Protein AF-A0A1F9X454-F1 (afdb_monomer_lite)

Structure (mmCIF, N/CA/C/O backbone):
data_AF-A0A1F9X454-F1
#
_entry.id   AF-A0A1F9X454-F1
#
loop_
_atom_site.group_PDB
_atom_site.id
_atom_site.type_symbol
_atom_site.label_atom_id
_atom_site.label_alt_id
_atom_site.label_comp_id
_atom_site.label_asym_id
_atom_site.label_entity_id
_atom_site.label_seq_id
_atom_site.pdbx_PDB_ins_code
_atom_site.Cartn_x
_atom_site.Cartn_y
_atom_site.Cartn_z
_atom_site.occupancy
_atom_site.B_iso_or_equiv
_atom_site.auth_seq_id
_atom_site.auth_comp_id
_atom_site.auth_asym_id
_atom_site.auth_atom_id
_atom_site.pdbx_PDB_model_num
ATOM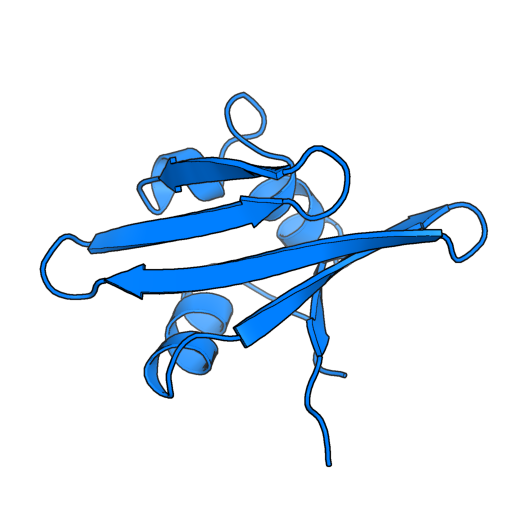 1 N N . MET A 1 1 ? 6.370 -11.148 9.769 1.00 89.31 1 MET A N 1
ATOM 2 C CA . MET A 1 1 ? 5.728 -10.620 8.539 1.00 89.31 1 MET A CA 1
ATOM 3 C C . MET A 1 1 ? 4.273 -11.061 8.479 1.00 89.31 1 MET A C 1
ATOM 5 O O . MET A 1 1 ? 3.985 -12.206 8.811 1.00 89.31 1 MET A O 1
ATOM 9 N N . THR A 1 2 ? 3.368 -10.186 8.038 1.00 95.31 2 THR A N 1
ATOM 10 C CA . THR A 1 2 ? 1.919 -10.463 7.986 1.00 95.31 2 THR A CA 1
ATOM 11 C C . THR A 1 2 ? 1.384 -10.236 6.579 1.00 95.31 2 THR A C 1
ATOM 13 O O . THR A 1 2 ? 1.485 -9.132 6.050 1.00 95.31 2 THR A O 1
ATOM 16 N N . ARG A 1 3 ? 0.779 -11.259 5.961 1.00 97.62 3 ARG A N 1
ATOM 17 C CA . ARG A 1 3 ? 0.157 -11.123 4.633 1.00 97.62 3 ARG A CA 1
ATOM 18 C C . ARG A 1 3 ? -1.093 -10.248 4.699 1.00 97.62 3 ARG A C 1
ATOM 20 O O . ARG A 1 3 ? -2.019 -10.515 5.472 1.00 97.62 3 ARG A O 1
ATOM 27 N N . ILE A 1 4 ? -1.165 -9.261 3.815 1.00 98.19 4 ILE A N 1
ATOM 28 C CA . ILE A 1 4 ? -2.328 -8.391 3.651 1.00 98.19 4 ILE A CA 1
ATOM 29 C C . ILE A 1 4 ? -3.350 -9.082 2.755 1.00 98.19 4 ILE A C 1
ATOM 31 O O . ILE A 1 4 ? -3.031 -9.565 1.672 1.00 98.19 4 ILE A O 1
ATOM 35 N N . LYS A 1 5 ? -4.598 -9.149 3.228 1.00 97.69 5 LYS A N 1
ATOM 36 C CA . LYS A 1 5 ? -5.670 -9.935 2.587 1.00 97.69 5 LYS A CA 1
ATOM 37 C C . LYS A 1 5 ? -6.702 -9.071 1.864 1.00 97.69 5 LYS A C 1
ATOM 39 O O . LYS A 1 5 ? -7.401 -9.554 0.985 1.00 97.69 5 LYS A O 1
ATOM 44 N N . SER A 1 6 ? -6.833 -7.808 2.259 1.00 98.38 6 SER A N 1
ATOM 45 C CA . SER A 1 6 ? -7.832 -6.884 1.725 1.00 98.38 6 SER A CA 1
ATOM 46 C C . SER A 1 6 ? -7.482 -5.442 2.084 1.00 98.38 6 SER A C 1
ATOM 48 O O . SER A 1 6 ? -6.658 -5.197 2.969 1.00 98.38 6 SER A O 1
ATOM 50 N N . LEU A 1 7 ? -8.163 -4.487 1.445 1.00 98.00 7 LEU A N 1
ATOM 51 C CA . LEU A 1 7 ? -8.077 -3.070 1.799 1.00 98.00 7 LEU A CA 1
ATOM 52 C C . LEU A 1 7 ? -8.469 -2.822 3.265 1.00 98.00 7 LEU A C 1
ATOM 54 O O . LEU A 1 7 ? -7.803 -2.068 3.967 1.00 98.00 7 LEU A O 1
ATOM 58 N N . THR A 1 8 ? -9.510 -3.498 3.755 1.00 98.12 8 THR A N 1
ATOM 59 C CA . THR A 1 8 ? -9.946 -3.406 5.157 1.00 98.12 8 THR A CA 1
ATOM 60 C C . THR A 1 8 ? -8.873 -3.914 6.117 1.00 98.12 8 THR A C 1
ATOM 62 O O . THR A 1 8 ? -8.633 -3.298 7.154 1.00 98.12 8 THR A O 1
ATOM 65 N N . HIS A 1 9 ? -8.188 -5.011 5.771 1.00 98.00 9 HIS A N 1
ATOM 66 C CA . HIS A 1 9 ? -7.070 -5.520 6.567 1.00 98.00 9 HIS A CA 1
ATOM 67 C C . HIS A 1 9 ? -5.905 -4.517 6.592 1.00 98.00 9 HIS A C 1
ATOM 69 O O . HIS A 1 9 ? -5.379 -4.229 7.665 1.00 98.00 9 HIS A O 1
ATOM 75 N N . LEU A 1 10 ? -5.562 -3.919 5.446 1.00 97.81 10 LEU A N 1
ATOM 76 C CA . LEU A 1 10 ? -4.537 -2.875 5.367 1.00 97.81 10 LEU A CA 1
ATOM 77 C C . LEU A 1 10 ? -4.880 -1.666 6.251 1.00 97.81 10 LEU A C 1
ATOM 79 O O . LEU A 1 10 ? -4.065 -1.266 7.078 1.00 97.81 10 LEU A O 1
ATOM 83 N N . LYS A 1 11 ? -6.104 -1.129 6.140 1.00 97.56 11 LYS A N 1
ATOM 84 C CA . LYS A 1 11 ? -6.575 -0.010 6.978 1.00 97.56 11 LYS A CA 1
ATOM 85 C C . LYS A 1 11 ? -6.511 -0.336 8.474 1.00 97.56 11 LYS A C 1
ATOM 87 O O . LYS A 1 11 ? -6.196 0.542 9.269 1.00 97.56 11 LYS A O 1
ATOM 92 N N . ARG A 1 12 ? -6.787 -1.587 8.867 1.00 96.62 12 ARG A N 1
ATOM 93 C CA . ARG A 1 12 ? -6.688 -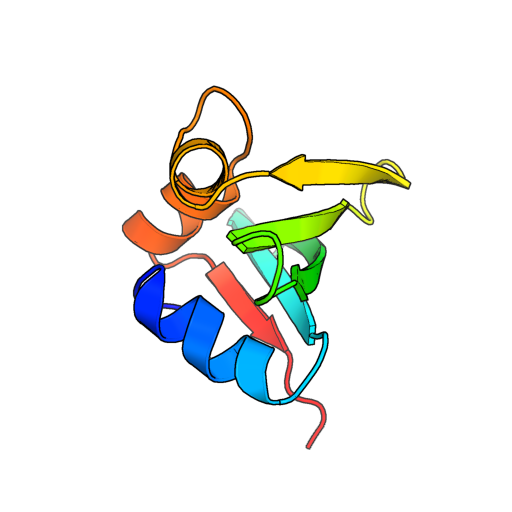2.044 10.266 1.00 96.62 12 ARG A CA 1
ATOM 94 C C . ARG A 1 12 ? -5.247 -2.092 10.772 1.00 96.62 12 ARG A C 1
ATOM 96 O O . ARG A 1 12 ? -5.009 -1.794 11.932 1.00 96.62 12 ARG A O 1
ATOM 103 N N . ILE A 1 13 ? -4.288 -2.472 9.934 1.00 95.62 13 ILE A N 1
ATOM 104 C CA . ILE A 1 13 ? -2.870 -2.421 10.317 1.00 95.62 13 ILE A CA 1
ATOM 105 C C . ILE A 1 13 ? -2.432 -0.962 10.461 1.00 95.62 13 ILE A C 1
ATOM 107 O O . ILE A 1 13 ? -1.916 -0.573 11.506 1.00 95.62 13 ILE A O 1
ATOM 111 N N . LEU A 1 14 ? -2.758 -0.135 9.467 1.00 96.75 14 LEU A N 1
ATOM 112 C CA . LEU A 1 14 ? -2.401 1.284 9.445 1.00 96.75 14 LEU A CA 1
ATOM 113 C C . LEU A 1 14 ? -3.161 2.137 10.469 1.00 96.75 14 LEU A C 1
ATOM 115 O O . LEU A 1 14 ? -2.820 3.295 10.692 1.00 96.75 14 LEU A O 1
ATOM 119 N N . SER A 1 15 ? -4.183 1.595 11.138 1.00 94.94 15 SER A N 1
ATOM 120 C CA . SER A 1 15 ? -4.839 2.308 12.235 1.00 94.94 15 SER A CA 1
ATOM 121 C C . SER A 1 15 ? -3.937 2.472 13.457 1.00 94.94 15 SER A C 1
ATOM 123 O O . SER A 1 15 ? -4.302 3.238 14.344 1.00 94.94 15 SER A O 1
ATOM 125 N N . LYS A 1 16 ? -2.815 1.741 13.513 1.00 90.38 16 LYS A N 1
ATOM 126 C CA . LYS A 1 16 ? -1.789 1.835 14.557 1.00 90.38 16 LYS A CA 1
ATOM 127 C C . LYS A 1 16 ? -0.653 2.809 14.210 1.00 90.38 16 LYS A C 1
ATOM 129 O O . LYS A 1 16 ? 0.186 3.058 15.063 1.00 90.38 16 LYS A O 1
ATOM 134 N N . GLY A 1 17 ? -0.625 3.346 12.990 1.00 93.25 17 GLY A N 1
ATOM 135 C CA . GLY A 1 17 ? 0.449 4.206 12.492 1.00 93.25 17 GLY A CA 1
ATOM 136 C C . GLY A 1 17 ? 0.828 3.874 11.051 1.00 93.25 17 GLY A C 1
ATOM 137 O O . GLY A 1 17 ? 0.200 3.030 10.407 1.00 93.25 17 GLY A O 1
ATOM 138 N N . SER A 1 18 ? 1.858 4.545 10.537 1.00 95.12 18 SER A N 1
ATOM 139 C CA . SER A 1 18 ? 2.509 4.122 9.298 1.00 95.12 18 SER A CA 1
ATOM 140 C C . SER A 1 18 ? 3.178 2.757 9.479 1.00 95.12 18 SER A C 1
ATOM 142 O O . SER A 1 18 ? 3.414 2.297 10.597 1.00 95.12 18 SER A O 1
ATOM 144 N N . GLY A 1 19 ? 3.461 2.086 8.369 1.00 95.94 19 GLY A N 1
ATOM 145 C CA . GLY A 1 19 ? 4.108 0.784 8.392 1.00 95.94 19 GLY A CA 1
ATOM 146 C C . GLY A 1 19 ? 4.962 0.538 7.165 1.00 95.94 19 GLY A C 1
ATOM 147 O O . GLY A 1 19 ? 4.737 1.135 6.108 1.00 95.94 19 GLY A O 1
ATOM 148 N N . GLU A 1 20 ? 5.914 -0.375 7.311 1.00 97.25 20 GLU A N 1
ATOM 149 C CA . GLU A 1 20 ? 6.710 -0.887 6.206 1.00 97.25 20 GLU A CA 1
ATOM 150 C C . GLU A 1 20 ? 6.027 -2.099 5.587 1.00 97.25 20 GLU A C 1
ATOM 152 O O . GLU A 1 20 ? 5.527 -3.003 6.263 1.00 97.25 20 GLU A O 1
ATOM 157 N N . PHE A 1 21 ? 5.965 -2.091 4.266 1.00 97.81 21 PHE A N 1
ATOM 158 C CA . PHE A 1 21 ? 5.345 -3.133 3.479 1.00 97.81 21 PHE A CA 1
ATOM 159 C C . PHE A 1 21 ? 6.245 -3.494 2.316 1.00 97.81 21 PHE A C 1
ATOM 161 O O . PHE A 1 21 ? 7.022 -2.678 1.827 1.00 97.81 21 PHE A O 1
ATOM 168 N N . PHE A 1 22 ? 6.070 -4.695 1.788 1.00 97.50 22 PHE A N 1
ATOM 169 C CA . PHE A 1 22 ? 6.703 -5.062 0.536 1.00 97.50 22 PHE A CA 1
ATOM 170 C C . PHE A 1 22 ? 5.784 -5.902 -0.335 1.00 97.50 22 PHE A C 1
ATOM 172 O O . PHE A 1 22 ? 4.918 -6.646 0.138 1.00 97.50 22 PHE A O 1
ATOM 179 N N . ILE A 1 23 ? 5.995 -5.773 -1.642 1.00 97.44 23 ILE A N 1
ATOM 180 C CA . ILE A 1 23 ? 5.497 -6.731 -2.625 1.00 97.44 23 ILE A CA 1
ATOM 181 C C . ILE A 1 23 ? 6.593 -7.777 -2.829 1.00 97.44 23 ILE A C 1
ATOM 183 O O . ILE A 1 23 ? 7.715 -7.421 -3.192 1.00 97.44 23 ILE A O 1
ATOM 187 N N . LEU A 1 24 ? 6.268 -9.049 -2.595 1.00 97.31 24 LEU A N 1
ATOM 188 C CA . LEU A 1 24 ? 7.125 -10.178 -2.940 1.00 97.31 24 LEU A CA 1
ATOM 189 C C . LEU A 1 24 ? 7.126 -10.352 -4.461 1.00 97.31 24 LEU A C 1
ATOM 191 O O . LEU A 1 24 ? 6.072 -10.528 -5.078 1.00 97.31 24 LEU A O 1
ATOM 195 N N . LEU A 1 25 ? 8.314 -10.273 -5.048 1.00 95.44 25 LEU A N 1
ATOM 196 C CA . LEU A 1 25 ? 8.564 -10.476 -6.468 1.00 95.44 25 LEU A CA 1
ATOM 197 C C . LEU A 1 25 ? 9.150 -11.876 -6.691 1.00 95.44 25 LEU A C 1
ATOM 199 O O . LEU A 1 25 ? 9.472 -12.600 -5.747 1.00 95.44 25 LEU A O 1
ATOM 203 N N . ASN A 1 26 ? 9.306 -12.255 -7.957 1.00 92.81 26 ASN A N 1
ATOM 204 C CA . ASN A 1 26 ? 10.009 -13.485 -8.312 1.00 92.81 26 ASN A CA 1
ATOM 205 C C . ASN A 1 26 ? 11.465 -13.448 -7.812 1.00 92.81 26 ASN A C 1
ATOM 207 O O . ASN A 1 26 ? 12.024 -12.378 -7.566 1.00 92.81 26 ASN A O 1
ATOM 211 N N . CYS A 1 27 ? 12.071 -14.629 -7.667 1.00 91.44 27 CYS A N 1
ATOM 212 C CA . CYS A 1 27 ? 13.465 -14.787 -7.234 1.00 91.44 27 CYS A CA 1
ATOM 213 C C . CYS A 1 27 ? 13.771 -14.165 -5.854 1.00 91.44 27 CYS A C 1
ATOM 215 O O . CYS A 1 27 ? 14.877 -13.688 -5.624 1.00 91.44 27 CYS A O 1
ATOM 217 N N . ASN A 1 28 ? 12.797 -14.163 -4.932 1.00 87.31 28 ASN A N 1
ATOM 218 C CA . ASN A 1 28 ? 12.907 -13.584 -3.582 1.00 87.31 28 ASN A CA 1
ATOM 219 C C . ASN A 1 28 ? 13.229 -12.078 -3.536 1.00 87.31 28 ASN A C 1
ATOM 221 O O . ASN A 1 28 ? 13.586 -11.552 -2.480 1.00 87.31 28 ASN A O 1
ATOM 225 N N . CYS A 1 29 ? 13.051 -11.356 -4.643 1.00 93.50 29 CYS A N 1
ATOM 226 C CA . CYS A 1 29 ? 13.170 -9.904 -4.650 1.00 93.50 29 CYS A CA 1
ATOM 227 C C . CYS A 1 29 ? 11.972 -9.244 -3.946 1.00 93.50 29 CYS A C 1
ATOM 229 O O . CYS A 1 29 ? 10.876 -9.807 -3.852 1.00 93.50 29 CYS A O 1
ATOM 231 N N . ARG A 1 30 ? 12.169 -8.016 -3.458 1.00 95.56 30 ARG A N 1
ATOM 232 C CA . ARG A 1 30 ? 11.142 -7.240 -2.751 1.00 95.56 30 ARG A CA 1
ATOM 233 C C . ARG A 1 30 ? 11.042 -5.837 -3.329 1.00 95.56 30 ARG A C 1
ATOM 235 O O . ARG A 1 30 ? 12.054 -5.197 -3.588 1.00 95.56 30 ARG A O 1
ATOM 242 N N . SER A 1 31 ? 9.817 -5.344 -3.482 1.00 95.81 31 SER A N 1
ATOM 243 C CA . SER A 1 31 ? 9.557 -3.917 -3.691 1.00 95.81 31 SER A CA 1
ATOM 244 C C . SER A 1 31 ? 9.040 -3.319 -2.388 1.00 95.81 31 SER A C 1
ATOM 246 O O . SER A 1 31 ? 7.843 -3.421 -2.100 1.00 95.81 31 SER A O 1
ATOM 248 N N . SER A 1 32 ? 9.948 -2.745 -1.598 1.00 97.12 32 SER A N 1
ATOM 249 C CA . SER A 1 32 ? 9.647 -2.154 -0.291 1.00 97.12 32 SER A CA 1
ATOM 250 C C . SER A 1 32 ? 8.978 -0.790 -0.419 1.00 97.12 32 SER A C 1
ATOM 252 O O . SER A 1 32 ? 9.237 -0.025 -1.356 1.00 97.12 32 SER A O 1
ATOM 254 N N . LYS A 1 33 ? 8.076 -0.499 0.519 1.00 96.94 33 LYS A N 1
ATOM 255 C CA . LYS A 1 33 ? 7.251 0.709 0.564 1.00 96.94 33 LYS A CA 1
ATOM 256 C C . LYS A 1 33 ? 6.959 1.091 2.008 1.00 96.94 33 LYS A C 1
ATOM 258 O O . LYS A 1 33 ? 6.689 0.212 2.822 1.00 96.94 33 LYS A O 1
ATOM 263 N N . THR A 1 34 ? 6.897 2.383 2.292 1.00 97.81 34 THR A N 1
ATOM 264 C CA . THR A 1 34 ? 6.277 2.882 3.526 1.00 97.81 34 THR A CA 1
ATOM 265 C C . THR A 1 34 ? 4.875 3.361 3.196 1.00 97.81 34 THR A C 1
ATOM 267 O O . THR A 1 34 ? 4.681 4.078 2.215 1.00 97.81 34 THR A O 1
ATOM 270 N N . ILE A 1 35 ? 3.886 2.939 3.983 1.00 98.06 35 ILE A N 1
ATOM 271 C CA . ILE A 1 35 ? 2.491 3.338 3.786 1.00 98.06 35 ILE A CA 1
ATOM 272 C C . ILE A 1 35 ? 1.943 3.938 5.073 1.00 98.06 35 ILE A C 1
ATOM 274 O O . ILE A 1 35 ? 2.106 3.371 6.151 1.00 98.06 35 ILE A O 1
ATOM 278 N N . ALA A 1 36 ? 1.248 5.064 4.947 1.00 97.88 36 ALA A N 1
ATOM 279 C CA . ALA A 1 36 ? 0.424 5.652 5.994 1.00 97.88 36 ALA A CA 1
ATOM 280 C C . ALA A 1 36 ? -1.018 5.812 5.498 1.00 97.88 36 ALA A C 1
ATOM 282 O O . ALA A 1 36 ? -1.264 5.939 4.299 1.00 97.88 36 ALA A O 1
ATOM 283 N N . TYR A 1 37 ? -1.985 5.815 6.417 1.00 98.06 37 TYR A N 1
ATOM 284 C CA . TYR A 1 37 ? -3.391 6.049 6.088 1.00 98.06 37 TYR A CA 1
ATOM 285 C C . TYR A 1 37 ? -3.932 7.251 6.859 1.00 98.06 37 TYR A C 1
ATOM 287 O O . TYR A 1 37 ? -4.056 7.224 8.085 1.00 98.06 37 TYR A O 1
ATOM 295 N N . ASN A 1 38 ? -4.281 8.307 6.127 1.00 96.56 38 ASN A N 1
ATOM 296 C CA . ASN A 1 38 ? -4.942 9.480 6.671 1.00 96.56 38 ASN A CA 1
ATOM 297 C C . ASN A 1 38 ? -6.455 9.234 6.715 1.00 96.56 38 ASN A C 1
ATOM 299 O O . ASN A 1 38 ? -7.148 9.350 5.704 1.00 96.56 38 ASN A O 1
ATOM 303 N N . LYS A 1 39 ? -6.971 8.924 7.910 1.00 94.88 39 LYS A N 1
ATOM 304 C CA . LYS A 1 39 ? -8.404 8.675 8.134 1.00 94.88 39 LYS A CA 1
ATOM 305 C C . LYS A 1 39 ? -9.283 9.894 7.840 1.00 94.88 39 LYS A C 1
ATOM 307 O O . LYS A 1 39 ? -10.393 9.709 7.362 1.00 94.88 39 LYS A O 1
ATOM 312 N N . ALA A 1 40 ? -8.798 11.110 8.101 1.00 95.69 40 ALA A N 1
ATOM 313 C CA . ALA A 1 40 ? -9.577 12.334 7.901 1.00 95.69 40 ALA A CA 1
ATOM 314 C C . ALA A 1 40 ? -9.817 12.633 6.414 1.00 95.69 40 ALA A C 1
ATOM 316 O O . ALA A 1 40 ? -10.861 13.165 6.055 1.00 95.69 40 ALA A O 1
ATOM 317 N N . LYS A 1 41 ? -8.861 12.268 5.551 1.00 96.12 41 LYS A N 1
ATOM 318 C CA . LYS A 1 41 ? -8.950 12.467 4.095 1.00 96.12 41 LYS A CA 1
ATOM 319 C C . LYS A 1 41 ? -9.356 11.206 3.318 1.00 96.12 41 LYS A C 1
ATOM 321 O O . LYS A 1 41 ? -9.559 11.285 2.116 1.00 96.12 41 LYS A O 1
ATOM 326 N N . ASP A 1 42 ? -9.441 10.051 3.981 1.00 96.19 42 ASP A N 1
ATOM 327 C CA . ASP A 1 42 ? -9.563 8.721 3.357 1.00 96.19 42 ASP A CA 1
ATOM 328 C C . ASP A 1 42 ? -8.508 8.458 2.258 1.00 96.19 42 ASP A C 1
ATOM 330 O O . ASP A 1 42 ? -8.786 7.879 1.204 1.00 96.19 42 ASP A O 1
ATOM 334 N N . MET A 1 43 ? -7.264 8.873 2.517 1.00 98.19 43 MET A N 1
ATOM 335 C CA . MET A 1 43 ? -6.148 8.751 1.573 1.00 98.19 43 MET A CA 1
ATOM 336 C C . MET A 1 43 ? -4.985 7.952 2.155 1.00 98.19 43 MET A C 1
ATOM 338 O O . MET A 1 43 ? -4.704 7.996 3.354 1.00 98.19 43 MET A O 1
ATOM 342 N N . PHE A 1 44 ? -4.297 7.230 1.279 1.00 98.44 44 PHE A N 1
ATOM 343 C CA . PHE A 1 44 ? -3.066 6.509 1.555 1.00 98.44 44 PHE A CA 1
ATOM 344 C C . PHE A 1 44 ? -1.887 7.317 1.050 1.00 98.44 44 PHE A C 1
ATOM 346 O O . PHE A 1 44 ? -1.846 7.632 -0.133 1.00 98.44 44 PHE A O 1
ATOM 353 N N . HIS A 1 45 ? -0.926 7.569 1.927 1.00 98.19 45 HIS A N 1
ATOM 354 C CA . HIS A 1 45 ? 0.368 8.115 1.553 1.00 98.19 45 HIS A CA 1
ATOM 355 C C . HIS A 1 45 ? 1.338 6.957 1.350 1.00 98.19 45 HIS A C 1
ATOM 357 O O . HIS A 1 45 ? 1.476 6.115 2.243 1.00 98.19 45 HIS A O 1
ATOM 363 N N . ILE A 1 46 ? 1.970 6.877 0.183 1.00 97.81 46 ILE A N 1
ATOM 364 C CA . ILE A 1 46 ? 2.837 5.763 -0.205 1.00 97.81 46 ILE A CA 1
ATOM 365 C C . ILE A 1 46 ? 4.179 6.315 -0.654 1.00 97.81 46 ILE A C 1
ATOM 367 O O . ILE A 1 46 ? 4.236 7.088 -1.606 1.00 97.81 46 ILE A O 1
ATOM 371 N N . THR A 1 47 ? 5.249 5.838 -0.029 1.00 98.00 47 THR A N 1
ATOM 372 C CA . THR A 1 47 ? 6.629 6.050 -0.472 1.00 98.00 47 THR A CA 1
ATOM 373 C C . THR A 1 47 ? 7.163 4.739 -1.031 1.00 98.00 47 THR A C 1
ATOM 375 O O . THR A 1 47 ? 7.226 3.739 -0.314 1.00 98.00 47 THR A O 1
ATOM 378 N N . ASN A 1 48 ? 7.532 4.713 -2.309 1.00 96.44 48 ASN A N 1
ATOM 379 C CA . ASN A 1 48 ? 8.194 3.574 -2.937 1.00 96.44 48 ASN A CA 1
ATOM 380 C C . ASN A 1 48 ? 9.710 3.715 -2.782 1.00 96.44 48 ASN A C 1
ATOM 382 O O . ASN A 1 48 ? 10.300 4.658 -3.295 1.00 96.44 48 ASN A O 1
ATOM 386 N N . TRP A 1 49 ? 10.365 2.752 -2.135 1.00 95.94 49 TRP A N 1
ATOM 387 C CA . TRP A 1 49 ? 11.808 2.849 -1.873 1.00 95.94 49 TRP A CA 1
ATOM 388 C C . TRP A 1 49 ? 12.693 2.511 -3.076 1.00 95.94 49 TRP A C 1
ATOM 390 O O . TRP A 1 49 ? 13.877 2.816 -3.061 1.00 95.94 49 TRP A O 1
ATOM 400 N N . ILE A 1 50 ? 12.133 1.892 -4.119 1.00 91.75 50 ILE A N 1
ATOM 401 C CA . ILE A 1 50 ? 12.895 1.517 -5.318 1.00 91.75 50 ILE A CA 1
ATOM 402 C C . ILE A 1 50 ? 13.313 2.730 -6.159 1.00 91.75 50 ILE A C 1
ATOM 404 O O . ILE A 1 50 ? 14.389 2.722 -6.744 1.00 91.75 50 ILE A O 1
ATOM 408 N N . ASP A 1 51 ? 12.460 3.752 -6.223 1.00 92.38 51 ASP A N 1
ATOM 409 C CA . ASP A 1 51 ? 12.634 4.936 -7.070 1.00 92.38 51 ASP A CA 1
ATOM 410 C C . ASP A 1 51 ? 12.418 6.255 -6.310 1.00 92.38 51 ASP A C 1
ATOM 412 O O . ASP A 1 51 ? 12.497 7.330 -6.897 1.00 92.38 51 ASP A O 1
ATOM 416 N N . GLY A 1 52 ? 12.125 6.186 -5.008 1.00 93.88 52 GLY A N 1
ATOM 417 C CA . GLY A 1 52 ? 11.839 7.345 -4.164 1.00 93.88 52 GLY A CA 1
ATOM 418 C C . GLY A 1 52 ? 10.493 8.016 -4.446 1.00 93.88 52 GLY A C 1
ATOM 419 O O . GLY A 1 52 ? 10.217 9.069 -3.873 1.00 93.88 52 GLY A O 1
ATOM 420 N N . SER A 1 53 ? 9.642 7.449 -5.310 1.00 95.12 53 SER A N 1
ATOM 421 C CA . SER A 1 53 ? 8.369 8.077 -5.666 1.00 95.12 53 SER A CA 1
ATOM 422 C C . SER A 1 53 ? 7.406 8.129 -4.479 1.00 95.12 53 SER A C 1
ATOM 424 O O . SER A 1 53 ? 7.268 7.172 -3.710 1.00 95.12 53 SER A O 1
ATOM 426 N N . VAL A 1 54 ? 6.705 9.256 -4.356 1.00 97.12 54 VAL A N 1
ATOM 427 C CA . VAL A 1 54 ? 5.724 9.519 -3.298 1.00 97.12 54 VAL A CA 1
ATOM 428 C C . VAL A 1 54 ? 4.374 9.833 -3.925 1.00 97.12 54 VAL A C 1
ATOM 430 O O . VAL A 1 54 ? 4.298 10.616 -4.871 1.00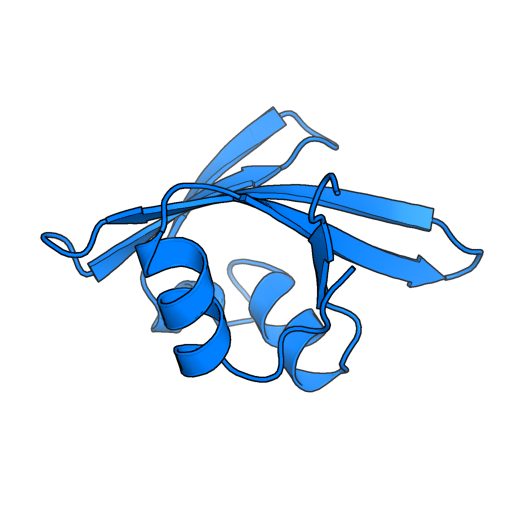 97.12 54 VAL A O 1
ATOM 433 N N . GLN A 1 55 ? 3.309 9.201 -3.432 1.00 96.62 55 GLN A N 1
ATOM 434 C CA . GLN A 1 55 ? 1.964 9.347 -3.989 1.00 96.62 55 GLN A CA 1
ATOM 435 C C . GLN A 1 55 ? 0.897 9.310 -2.895 1.00 96.62 55 GLN A C 1
ATOM 437 O O . GLN A 1 55 ? 0.973 8.491 -1.978 1.00 96.62 55 GLN A O 1
ATOM 442 N N . ASP A 1 56 ? -0.137 10.135 -3.057 1.00 98.06 56 ASP A N 1
ATOM 443 C CA . ASP A 1 56 ? -1.359 10.077 -2.260 1.00 98.06 56 ASP A CA 1
ATOM 444 C C . ASP A 1 56 ? -2.489 9.443 -3.083 1.00 98.06 56 ASP A C 1
ATOM 446 O O . ASP A 1 56 ? -2.896 9.974 -4.116 1.00 98.06 56 ASP A O 1
ATOM 450 N N . LEU A 1 57 ? -3.012 8.301 -2.632 1.00 98.12 57 LEU A N 1
ATOM 451 C CA . LEU A 1 57 ? -4.030 7.526 -3.347 1.00 98.12 57 LEU A CA 1
ATOM 452 C C . LEU A 1 57 ? -5.283 7.328 -2.494 1.00 98.12 57 LEU A C 1
ATOM 454 O O . LEU A 1 57 ? -5.209 6.965 -1.323 1.00 98.12 57 LEU A O 1
ATOM 458 N N . THR A 1 58 ? -6.462 7.461 -3.096 1.00 98.31 58 THR A N 1
ATOM 459 C CA . THR A 1 58 ? -7.704 6.960 -2.482 1.00 98.31 58 THR A CA 1
ATOM 460 C C . THR A 1 58 ? -7.684 5.433 -2.387 1.00 98.31 58 THR A C 1
ATOM 462 O O . THR A 1 58 ? -6.959 4.753 -3.118 1.00 98.31 58 THR A O 1
ATOM 465 N N . GLY A 1 59 ? -8.555 4.847 -1.560 1.00 97.88 59 GLY A N 1
ATOM 466 C CA . GLY A 1 59 ? -8.710 3.387 -1.511 1.00 97.88 59 GLY A CA 1
ATOM 467 C C . GLY A 1 59 ? -9.049 2.756 -2.871 1.00 97.88 59 GLY A C 1
ATOM 468 O O . GLY A 1 59 ? -8.593 1.652 -3.165 1.00 97.88 59 GLY A O 1
ATOM 469 N N . LYS A 1 60 ? -9.793 3.464 -3.734 1.00 97.75 60 LYS A N 1
ATOM 470 C CA . LYS A 1 60 ? -10.096 3.013 -5.103 1.00 97.75 60 LYS A CA 1
ATOM 471 C C . LYS A 1 60 ? -8.850 3.023 -5.992 1.00 97.75 60 LYS A C 1
ATOM 473 O O . LYS A 1 60 ? -8.600 2.032 -6.675 1.00 97.75 60 LYS A O 1
ATOM 478 N N . GLN A 1 61 ? -8.059 4.098 -5.957 1.00 98.25 61 GLN A N 1
ATOM 479 C CA . GLN A 1 61 ? -6.816 4.203 -6.733 1.00 98.25 61 GLN A CA 1
ATOM 480 C C . GLN A 1 61 ? -5.767 3.195 -6.256 1.00 98.25 61 GLN A C 1
ATOM 482 O O . GLN A 1 61 ? -5.200 2.486 -7.078 1.00 98.25 61 GLN A O 1
ATOM 487 N N . LEU A 1 62 ? -5.589 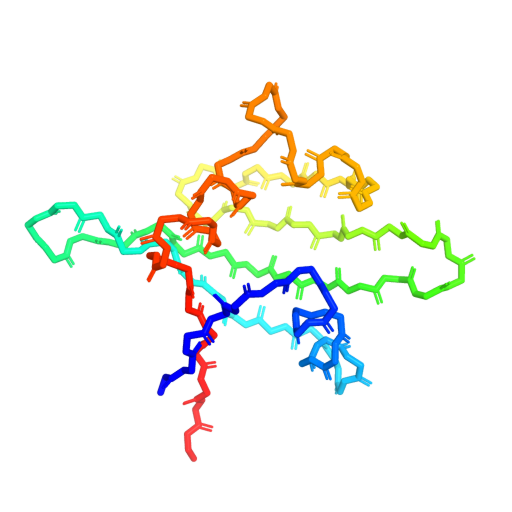3.030 -4.941 1.00 97.81 62 LEU A N 1
ATOM 488 C CA . LEU A 1 62 ? -4.694 2.022 -4.358 1.00 97.81 62 LEU A CA 1
ATOM 489 C C . LEU A 1 62 ? -5.014 0.599 -4.856 1.00 97.81 62 LEU A C 1
ATOM 491 O O . LEU A 1 62 ? -4.121 -0.218 -5.080 1.00 97.81 62 LEU A O 1
ATOM 495 N N . MET A 1 63 ? -6.305 0.296 -5.022 1.00 98.06 63 MET A N 1
ATOM 496 C CA . MET A 1 63 ? -6.785 -1.009 -5.484 1.00 98.06 63 MET A CA 1
ATOM 497 C C . MET A 1 63 ? -6.832 -1.148 -7.018 1.00 98.06 63 MET A C 1
ATOM 499 O O . MET A 1 63 ? -7.215 -2.213 -7.520 1.00 98.06 63 MET A O 1
ATOM 503 N N . SER A 1 64 ? -6.458 -0.106 -7.764 1.00 96.88 64 SER A N 1
ATOM 504 C CA . SER A 1 64 ? -6.480 -0.065 -9.227 1.00 96.88 64 SER A CA 1
ATOM 505 C C . SER A 1 64 ? -5.076 -0.220 -9.812 1.00 96.88 64 SER A C 1
ATOM 507 O O . SER A 1 64 ? -4.151 0.502 -9.447 1.00 96.88 64 SER A O 1
ATOM 509 N N . ALA A 1 65 ? -4.932 -1.136 -10.775 1.00 93.81 65 ALA A N 1
ATOM 510 C CA . ALA A 1 65 ? -3.651 -1.438 -11.415 1.00 93.81 65 ALA A CA 1
ATOM 511 C C . ALA A 1 65 ? -3.085 -0.270 -12.244 1.00 93.81 65 ALA A C 1
ATOM 513 O O . ALA A 1 65 ? -1.886 -0.231 -12.484 1.00 93.81 65 ALA A O 1
ATOM 514 N N . GLY A 1 66 ? -3.927 0.687 -12.658 1.00 94.25 66 GLY A N 1
ATOM 515 C CA . GLY A 1 66 ? -3.484 1.869 -13.406 1.00 94.25 66 GLY A CA 1
ATOM 516 C C . GLY A 1 66 ? -2.757 2.919 -12.560 1.00 94.25 66 GLY A C 1
ATOM 517 O O . GLY A 1 66 ? -2.183 3.842 -13.120 1.00 94.25 66 GLY A O 1
ATOM 518 N N . TRP A 1 67 ? -2.785 2.789 -11.229 1.00 94.25 67 TRP A N 1
ATOM 519 C CA . TRP A 1 67 ? -2.152 3.737 -10.305 1.00 94.25 67 TRP A CA 1
ATOM 520 C C . TRP A 1 67 ? -1.006 3.10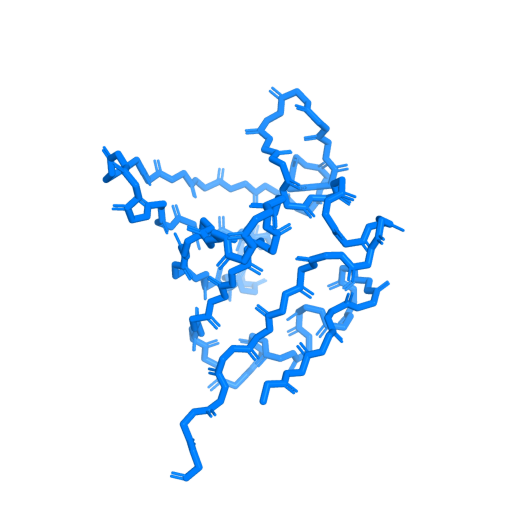2 -9.524 1.00 94.25 67 TRP A C 1
ATOM 522 O O . TRP A 1 67 ? 0.014 3.735 -9.275 1.00 94.25 67 TRP A O 1
ATOM 532 N N . THR A 1 68 ? -1.165 1.846 -9.105 1.00 95.06 68 THR A N 1
ATOM 533 C CA . THR A 1 68 ? -0.147 1.148 -8.320 1.00 95.06 68 THR A CA 1
ATOM 534 C C . THR A 1 68 ? -0.315 -0.367 -8.384 1.00 95.06 68 THR A C 1
ATOM 536 O O . THR A 1 68 ? -1.395 -0.900 -8.638 1.00 95.06 68 THR A O 1
ATOM 539 N N . ASN A 1 69 ? 0.759 -1.086 -8.062 1.00 96.00 69 ASN A N 1
ATOM 540 C CA . ASN A 1 69 ? 0.759 -2.543 -7.968 1.00 96.00 69 ASN A CA 1
ATOM 541 C C . ASN A 1 69 ? 0.248 -3.078 -6.618 1.00 96.00 69 ASN A C 1
ATOM 543 O O . ASN A 1 69 ? 0.076 -4.288 -6.479 1.00 96.00 69 ASN A O 1
ATOM 547 N N . VAL A 1 70 ? -0.026 -2.218 -5.626 1.00 97.25 70 VAL A N 1
ATOM 548 C CA . VAL A 1 70 ? -0.456 -2.651 -4.279 1.00 97.25 70 VAL A CA 1
ATOM 549 C C . VAL A 1 70 ? -1.755 -3.458 -4.327 1.00 97.25 70 VAL A C 1
ATOM 551 O O . VAL A 1 70 ? -1.806 -4.572 -3.806 1.00 97.25 70 VAL A O 1
ATOM 554 N N . GLY A 1 71 ? -2.798 -2.954 -4.994 1.00 97.62 71 GLY A N 1
ATOM 555 C CA . GLY A 1 71 ? -4.073 -3.665 -5.118 1.00 97.62 71 GLY A CA 1
ATOM 556 C C . GLY A 1 71 ? -3.949 -5.031 -5.788 1.00 97.62 71 GLY A C 1
ATOM 557 O O . GLY A 1 71 ? -4.541 -6.013 -5.334 1.00 97.62 71 GLY A O 1
AT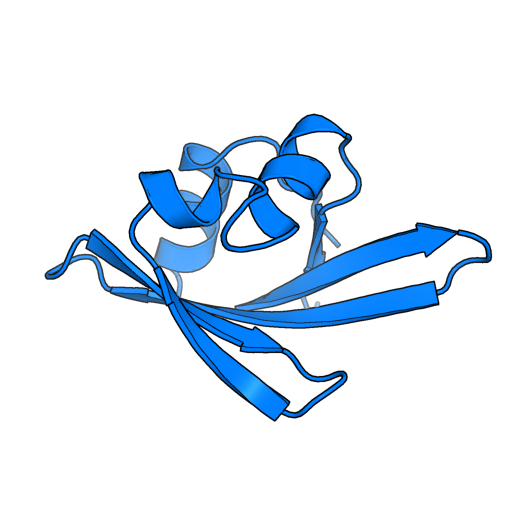OM 558 N N . VAL A 1 72 ? -3.142 -5.104 -6.849 1.00 97.75 72 VAL A N 1
ATOM 559 C CA . VAL A 1 72 ? -2.846 -6.356 -7.558 1.00 97.75 72 VAL A CA 1
ATOM 560 C C . VAL A 1 72 ? -2.115 -7.329 -6.635 1.00 97.75 72 VAL A C 1
ATOM 562 O O . VAL A 1 72 ? -2.500 -8.494 -6.554 1.00 97.75 72 VAL A O 1
ATOM 565 N N . ALA A 1 73 ? -1.113 -6.853 -5.896 1.00 98.00 73 ALA A N 1
ATOM 566 C CA . ALA A 1 73 ? -0.348 -7.664 -4.957 1.00 98.00 73 ALA A CA 1
ATOM 567 C C . ALA A 1 73 ? -1.209 -8.191 -3.798 1.00 98.00 73 ALA A C 1
ATOM 569 O O . ALA A 1 73 ? -1.077 -9.354 -3.423 1.00 98.00 73 ALA A O 1
ATOM 570 N N . ILE A 1 74 ? -2.155 -7.400 -3.276 1.00 98.25 74 ILE A N 1
ATOM 571 C CA . ILE A 1 74 ? -3.126 -7.873 -2.273 1.00 98.25 74 ILE A CA 1
ATOM 572 C C . ILE A 1 74 ? -3.966 -9.024 -2.840 1.00 98.25 74 ILE A C 1
ATOM 574 O O . ILE A 1 74 ? -4.062 -10.077 -2.208 1.00 98.25 74 ILE A O 1
ATOM 578 N N . ARG A 1 75 ? -4.537 -8.859 -4.044 1.00 98.06 75 ARG A N 1
ATOM 579 C CA . ARG A 1 75 ? -5.372 -9.891 -4.691 1.00 98.06 75 ARG A CA 1
ATOM 580 C C . ARG A 1 75 ? -4.589 -11.172 -4.983 1.00 98.06 75 ARG A C 1
ATOM 582 O O . ARG A 1 75 ? -5.105 -12.260 -4.760 1.00 98.06 75 ARG A O 1
ATOM 589 N N . LYS A 1 76 ? -3.339 -11.043 -5.435 1.00 97.44 76 LYS A N 1
ATOM 590 C CA . LYS A 1 76 ? -2.434 -12.176 -5.694 1.00 97.44 76 LYS A CA 1
ATOM 591 C C . LYS A 1 76 ? -1.836 -12.777 -4.424 1.00 97.44 76 LYS A C 1
ATOM 593 O O . LYS A 1 76 ? -1.282 -13.868 -4.469 1.00 97.44 76 LYS A O 1
ATOM 598 N N . GLY A 1 77 ? -1.951 -12.093 -3.289 1.00 97.44 77 GLY A N 1
ATOM 599 C CA . GLY A 1 77 ? -1.398 -12.564 -2.031 1.00 97.44 77 GLY A CA 1
ATOM 600 C C . GLY A 1 77 ? 0.085 -12.322 -1.821 1.00 97.44 77 GLY A C 1
ATOM 601 O O . GLY A 1 77 ? 0.654 -12.946 -0.933 1.00 97.44 77 GLY A O 1
ATOM 602 N N . SER A 1 78 ? 0.690 -11.439 -2.609 1.00 97.81 78 SER A N 1
ATOM 603 C CA . SER A 1 78 ? 2.115 -11.121 -2.562 1.00 97.81 78 SER A CA 1
ATOM 604 C C . SER A 1 78 ? 2.428 -9.826 -1.805 1.00 97.81 78 SER A C 1
ATOM 606 O O . SER A 1 78 ? 3.556 -9.352 -1.871 1.00 97.81 78 SER A O 1
ATOM 608 N N . PHE A 1 79 ? 1.463 -9.236 -1.088 1.00 98.19 79 PHE A N 1
ATOM 609 C CA . PHE A 1 79 ? 1.662 -8.009 -0.309 1.00 98.19 79 PHE A CA 1
ATOM 610 C C . PHE A 1 79 ? 1.731 -8.284 1.199 1.00 98.19 79 PHE A C 1
ATOM 612 O O . PHE A 1 79 ? 0.818 -8.895 1.766 1.00 98.19 79 PHE A O 1
ATOM 619 N N . TYR A 1 80 ? 2.792 -7.810 1.853 1.00 98.06 80 TYR A N 1
ATOM 620 C CA . TYR A 1 80 ? 3.111 -8.128 3.247 1.00 98.06 80 TYR A CA 1
ATOM 621 C C . TYR A 1 80 ? 3.441 -6.876 4.054 1.00 98.06 80 TYR A C 1
ATOM 623 O O . TYR A 1 80 ? 4.051 -5.951 3.533 1.00 98.06 80 TYR A O 1
ATOM 631 N N . PHE A 1 81 ? 3.055 -6.882 5.330 1.00 97.56 81 PHE A N 1
ATOM 632 C CA . PHE A 1 81 ? 3.507 -5.945 6.357 1.00 97.56 81 PHE A CA 1
ATOM 633 C C . PHE A 1 81 ? 4.733 -6.510 7.082 1.00 97.56 81 PHE A C 1
ATOM 635 O O . PHE A 1 81 ? 4.727 -7.676 7.513 1.00 97.56 81 PHE A O 1
ATOM 642 N N . GLU A 1 82 ? 5.762 -5.685 7.225 1.00 93.44 82 GLU A N 1
ATOM 643 C CA . GLU A 1 82 ? 6.988 -5.990 7.953 1.00 93.44 82 GLU A CA 1
ATOM 644 C C . GLU A 1 82 ? 6.828 -5.502 9.398 1.00 93.44 82 GLU A C 1
ATOM 646 O O . GLU A 1 82 ? 6.802 -4.310 9.685 1.00 93.44 82 GLU A O 1
ATOM 651 N N . SER A 1 83 ? 6.619 -6.448 10.317 1.00 79.94 83 SER A N 1
ATOM 652 C CA . SER A 1 83 ? 6.645 -6.171 11.751 1.00 79.94 83 SER A CA 1
ATOM 653 C C . SER A 1 83 ? 8.051 -6.462 12.259 1.00 79.94 83 SER A C 1
ATOM 655 O O . SER A 1 83 ? 8.474 -7.623 12.214 1.00 79.94 83 SER A O 1
ATOM 657 N N . TYR A 1 84 ? 8.744 -5.445 12.754 1.00 64.00 84 TYR A N 1
ATOM 658 C CA . TYR A 1 84 ? 9.892 -5.658 13.626 1.00 64.00 84 TYR A CA 1
ATOM 659 C C . TYR A 1 84 ? 9.345 -6.171 14.963 1.00 64.00 84 TYR A C 1
ATOM 661 O O . TYR A 1 84 ? 8.406 -5.585 15.506 1.00 64.00 84 TYR A O 1
ATOM 669 N N . GLY A 1 85 ? 9.807 -7.357 15.363 1.00 50.81 85 GLY A N 1
ATOM 670 C CA . GLY A 1 85 ? 9.432 -7.994 16.627 1.00 50.81 85 GLY A CA 1
ATOM 671 C C . GLY A 1 85 ? 10.034 -7.278 17.822 1.00 50.81 85 GLY A C 1
ATOM 672 O O . GLY A 1 85 ? 11.088 -6.632 17.635 1.00 50.81 85 GLY A O 1
#

Sequence (85 aa):
MTRIKSLTHLKRILSKGSGEFFILLNCNCRSSKTIAYNKAKDMFHITNWIDGSVQDLTGKQLMSAGWTNVGVAIRKGSFYFESYG

Foldseek 3Di:
DAFAQDLVSVVVVLVVPKFKKWFQDPPRDTFIWIWHADPVVQWIWIATPVVRDIDIHHSVLCLDPVRDCNNVSNNVRRMDTDDDD

Secondary structure (DSSP, 8-state):
-EE--SHHHHHHHHTTS-EEEEEEPGGG-EEEEEEEEETTTTEEEEEETTT--EEEEEHHHHT-TTT-SHHHHHHHT-EEEE---

Radius of gyration: 11.75 Å; chains: 1; bounding box: 24×27×30 Å

pLDDT: mean 95.24, std 6.59, range [50.81, 98.44]